Pr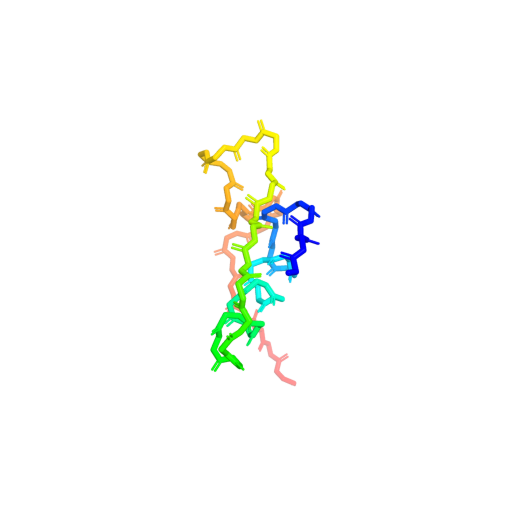otein AF-A0A920BFW0-F1 (afdb_monomer_lite)

Secondary structure (DSSP, 8-state):
-EEE--SHHHHHHHHHHHHTT---EEE-S-GGGTT--SS-S------

Radius of gyration: 12.36 Å; chains: 1; bounding box: 28×22×30 Å

pLDDT: mean 94.76, std 6.78, range [64.94, 98.5]

Structure (mmCIF, N/CA/C/O backbone):
data_AF-A0A920BFW0-F1
#
_entry.id   AF-A0A920BFW0-F1
#
loop_
_atom_site.group_PDB
_atom_site.id
_atom_site.type_symbol
_atom_site.label_atom_id
_atom_site.label_alt_id
_atom_site.label_comp_id
_atom_site.label_asym_id
_atom_site.label_entity_id
_atom_site.label_seq_id
_atom_site.pdbx_PDB_ins_code
_atom_site.Cartn_x
_atom_site.Cartn_y
_atom_site.Cartn_z
_atom_site.occupancy
_atom_site.B_iso_or_equiv
_atom_site.auth_seq_id
_atom_site.auth_comp_id
_atom_site.auth_asym_id
_atom_site.auth_atom_id
_atom_site.pdbx_PDB_model_num
ATOM 1 N N . MET A 1 1 ? -0.146 4.724 12.523 1.00 92.94 1 MET A N 1
ATOM 2 C CA . MET A 1 1 ? 1.006 5.056 11.659 1.00 92.94 1 MET A CA 1
ATOM 3 C C . MET A 1 1 ? 0.490 5.678 10.375 1.00 92.94 1 MET A C 1
ATOM 5 O O . MET A 1 1 ? -0.380 5.088 9.747 1.00 92.94 1 MET A O 1
ATOM 9 N N . ILE A 1 2 ? 0.986 6.853 9.996 1.00 98.12 2 ILE A N 1
ATOM 10 C CA . ILE A 1 2 ? 0.640 7.482 8.715 1.00 98.12 2 ILE A CA 1
ATOM 11 C C . ILE A 1 2 ? 1.880 7.412 7.831 1.00 98.12 2 ILE A C 1
ATOM 13 O O . ILE A 1 2 ? 2.929 7.926 8.206 1.00 98.12 2 ILE A O 1
ATOM 17 N N . ILE A 1 3 ? 1.753 6.761 6.678 1.00 98.31 3 ILE A N 1
ATOM 18 C CA . ILE A 1 3 ? 2.797 6.686 5.656 1.00 98.31 3 ILE A CA 1
ATOM 19 C C . ILE A 1 3 ? 2.354 7.562 4.487 1.00 98.31 3 ILE A C 1
ATOM 21 O O . ILE A 1 3 ? 1.240 7.408 3.982 1.00 98.31 3 ILE A O 1
ATOM 25 N N . VAL A 1 4 ? 3.219 8.478 4.055 1.00 98.12 4 VAL A N 1
ATOM 26 C CA . VAL A 1 4 ? 2.951 9.375 2.926 1.00 98.12 4 VAL A CA 1
ATOM 27 C C . VAL A 1 4 ? 3.800 8.940 1.736 1.00 98.12 4 VAL A C 1
ATOM 29 O O . VAL A 1 4 ? 5.024 8.928 1.813 1.00 98.12 4 VAL A O 1
ATOM 32 N N . GLY A 1 5 ? 3.136 8.597 0.633 1.00 97.44 5 GLY A N 1
ATOM 33 C CA . GLY A 1 5 ? 3.747 8.105 -0.601 1.00 97.44 5 GLY A CA 1
ATOM 34 C C . GLY A 1 5 ? 3.523 6.607 -0.810 1.00 97.44 5 GLY A C 1
ATOM 35 O O . GLY A 1 5 ? 3.940 5.785 -0.003 1.00 97.44 5 GLY A O 1
ATOM 36 N N . GLY A 1 6 ? 2.887 6.247 -1.929 1.00 97.38 6 GLY A N 1
ATOM 37 C CA . GLY A 1 6 ? 2.603 4.860 -2.320 1.00 97.38 6 GLY A CA 1
ATOM 38 C C . GLY A 1 6 ? 3.676 4.203 -3.194 1.00 97.38 6 GLY A C 1
ATOM 39 O O . GLY A 1 6 ? 3.346 3.304 -3.955 1.00 97.38 6 GLY A O 1
ATOM 40 N N . GLY A 1 7 ? 4.929 4.667 -3.153 1.00 97.12 7 GLY A N 1
ATOM 41 C CA . GLY A 1 7 ? 6.038 4.018 -3.871 1.00 97.12 7 GLY A CA 1
ATOM 42 C C . GLY A 1 7 ? 6.493 2.721 -3.190 1.00 97.12 7 GL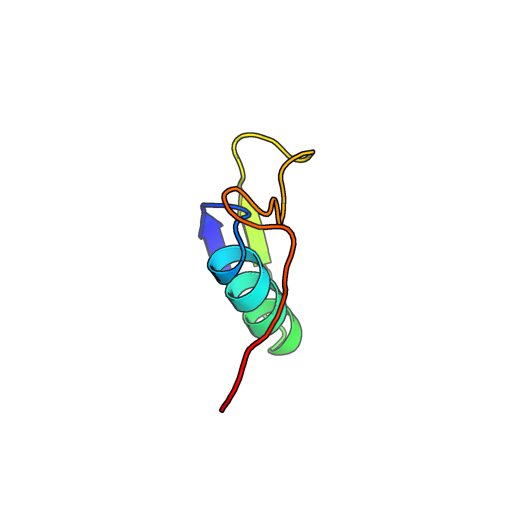Y A C 1
ATOM 43 O O . GLY A 1 7 ? 5.961 2.358 -2.142 1.00 97.12 7 GLY A O 1
ATOM 44 N N . HIS A 1 8 ? 7.507 2.049 -3.744 1.00 96.88 8 HIS A N 1
ATO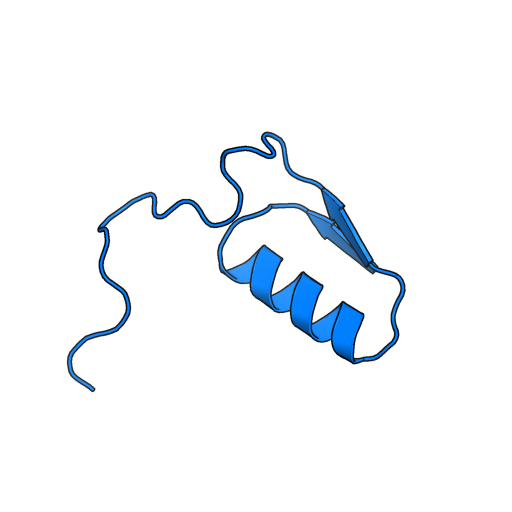M 45 C CA . HIS A 1 8 ? 8.040 0.778 -3.221 1.00 96.88 8 HIS A CA 1
ATOM 46 C C . HIS A 1 8 ? 8.322 0.823 -1.708 1.00 96.88 8 HIS A C 1
ATOM 48 O O . HIS A 1 8 ? 7.748 0.048 -0.948 1.00 96.88 8 HIS A O 1
ATOM 54 N N . ALA A 1 9 ? 9.099 1.813 -1.256 1.00 97.69 9 ALA A N 1
ATOM 55 C CA . ALA A 1 9 ? 9.428 1.984 0.161 1.00 97.69 9 ALA A CA 1
ATOM 56 C C . ALA A 1 9 ? 8.192 2.241 1.043 1.00 97.69 9 ALA A C 1
ATOM 58 O O . ALA A 1 9 ? 8.076 1.696 2.137 1.00 97.69 9 ALA A O 1
ATOM 59 N N . GLY A 1 10 ? 7.246 3.056 0.566 1.00 97.88 10 GLY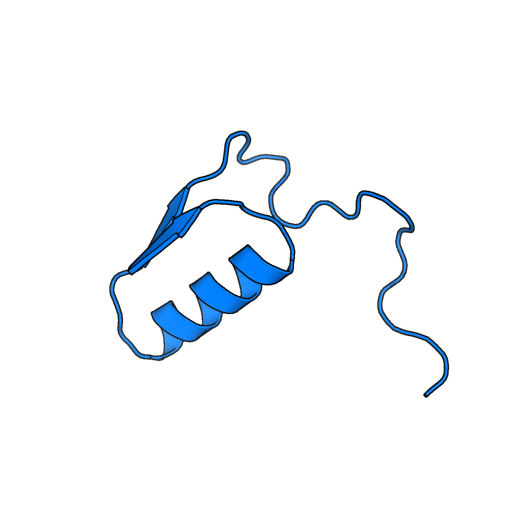 A N 1
ATOM 60 C CA . GLY A 1 10 ? 6.019 3.354 1.307 1.00 97.88 10 GLY A CA 1
ATOM 61 C C . GLY A 1 10 ? 5.100 2.138 1.433 1.00 97.88 10 GLY A C 1
ATOM 62 O O . GLY A 1 10 ? 4.515 1.918 2.492 1.00 97.88 10 GLY A O 1
ATOM 63 N N . CYS A 1 11 ? 5.021 1.312 0.385 1.00 97.69 11 CYS A N 1
ATOM 64 C CA . CYS A 1 11 ? 4.275 0.056 0.409 1.00 97.69 11 CYS A CA 1
ATOM 65 C C . CYS A 1 11 ? 4.881 -0.939 1.403 1.00 97.69 11 CYS A C 1
ATOM 67 O O . CYS A 1 11 ? 4.144 -1.511 2.205 1.00 97.69 11 CYS A O 1
ATOM 69 N N . GLU A 1 12 ? 6.206 -1.112 1.402 1.00 98.25 12 GLU A N 1
ATOM 70 C CA . GLU A 1 12 ? 6.879 -1.988 2.366 1.00 98.25 12 GLU A CA 1
ATOM 71 C C . GLU A 1 12 ? 6.718 -1.490 3.804 1.00 98.25 12 GLU A C 1
ATOM 73 O O . GLU A 1 12 ? 6.344 -2.267 4.682 1.00 98.25 12 GLU A O 1
ATOM 78 N N . ALA A 1 13 ? 6.908 -0.190 4.045 1.00 98.25 13 ALA A N 1
ATOM 79 C CA . ALA A 1 13 ? 6.733 0.401 5.368 1.00 98.25 13 ALA A CA 1
ATOM 80 C C . ALA A 1 13 ? 5.293 0.239 5.886 1.00 98.25 13 ALA A C 1
ATOM 82 O O . ALA A 1 13 ? 5.084 -0.135 7.043 1.00 98.25 13 ALA A O 1
ATOM 83 N N . ALA A 1 14 ? 4.291 0.475 5.031 1.00 98.31 14 ALA A N 1
ATOM 84 C CA . ALA A 1 14 ? 2.887 0.293 5.383 1.00 98.31 14 ALA A CA 1
ATOM 85 C C . ALA A 1 14 ? 2.555 -1.178 5.672 1.00 98.31 14 ALA A C 1
ATOM 87 O O . ALA A 1 14 ? 1.898 -1.472 6.672 1.00 98.31 14 ALA A O 1
ATOM 88 N N . ALA A 1 15 ? 3.037 -2.103 4.837 1.00 98.19 15 ALA A N 1
ATOM 89 C CA . ALA A 1 15 ? 2.812 -3.534 5.012 1.00 98.19 15 ALA A CA 1
ATOM 90 C C . ALA A 1 15 ? 3.486 -4.069 6.284 1.00 98.19 15 ALA A C 1
ATOM 92 O O . ALA A 1 15 ? 2.870 -4.831 7.030 1.00 98.19 15 ALA A O 1
ATOM 93 N N . ALA A 1 16 ? 4.722 -3.649 6.563 1.00 98.50 16 ALA A N 1
ATOM 94 C CA . ALA A 1 16 ? 5.447 -4.026 7.770 1.00 98.50 16 ALA A CA 1
ATOM 95 C C . ALA A 1 16 ? 4.734 -3.519 9.032 1.00 98.50 16 ALA A C 1
ATOM 97 O O . ALA A 1 16 ? 4.456 -4.307 9.933 1.00 98.50 16 ALA A O 1
ATOM 98 N N . ALA A 1 17 ? 4.357 -2.236 9.072 1.00 98.25 17 ALA A N 1
ATOM 99 C CA . ALA A 1 17 ? 3.652 -1.657 10.215 1.00 98.25 17 ALA A CA 1
ATOM 100 C C . ALA A 1 17 ? 2.283 -2.323 10.455 1.00 98.25 17 ALA A C 1
ATOM 102 O O . ALA A 1 17 ? 1.935 -2.619 11.598 1.00 98.25 17 ALA A O 1
ATOM 103 N N . ALA A 1 18 ? 1.532 -2.623 9.391 1.00 98.38 18 ALA A N 1
ATOM 104 C CA . ALA A 1 18 ? 0.252 -3.321 9.502 1.00 98.38 18 ALA A CA 1
ATOM 105 C C . ALA A 1 18 ? 0.422 -4.748 10.053 1.00 98.38 18 ALA A C 1
ATOM 107 O O . ALA A 1 18 ? -0.338 -5.169 10.923 1.00 98.38 18 ALA A O 1
ATOM 108 N N . ARG A 1 19 ? 1.458 -5.480 9.613 1.00 98.50 19 ARG A N 1
ATOM 109 C CA . ARG A 1 19 ? 1.785 -6.828 10.123 1.00 98.50 19 ARG A CA 1
ATOM 110 C C . ARG A 1 19 ? 2.208 -6.833 11.592 1.00 98.50 19 ARG A C 1
ATOM 112 O O . ARG A 1 19 ? 2.032 -7.843 12.261 1.00 98.50 19 ARG A O 1
ATOM 119 N N . MET A 1 20 ? 2.716 -5.713 12.102 1.00 98.38 20 MET A N 1
ATOM 120 C CA . MET A 1 20 ? 3.015 -5.524 13.526 1.00 9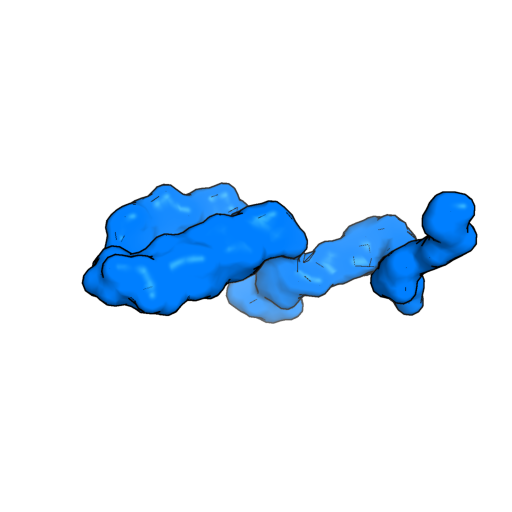8.38 20 MET A CA 1
ATOM 121 C C . MET A 1 20 ? 1.767 -5.189 14.368 1.00 98.38 20 MET A C 1
ATOM 123 O O . MET A 1 20 ? 1.894 -4.915 15.557 1.00 98.38 20 MET A O 1
ATOM 127 N N . GLY A 1 21 ? 0.564 -5.184 13.779 1.00 98.12 21 GLY A N 1
ATOM 128 C CA . GLY A 1 21 ? -0.690 -4.882 14.480 1.00 98.12 21 GLY A CA 1
ATOM 129 C C . GLY A 1 21 ? -0.974 -3.386 14.646 1.00 98.12 21 GLY A C 1
ATOM 130 O O . GLY A 1 21 ? -1.886 -3.005 15.378 1.00 98.12 21 GLY A O 1
ATOM 131 N N . VAL A 1 22 ? -0.214 -2.518 13.975 1.00 98.38 22 VAL A N 1
ATOM 132 C CA . VAL A 1 22 ? -0.431 -1.070 14.031 1.00 98.38 22 VAL A CA 1
ATOM 133 C C . VAL A 1 22 ? -1.549 -0.685 13.064 1.00 98.38 22 VAL A C 1
ATOM 135 O O . VAL A 1 22 ? -1.582 -1.143 11.925 1.00 98.38 22 VAL A O 1
ATOM 138 N N . SER A 1 23 ? -2.443 0.217 13.474 1.00 98.44 23 SER A N 1
ATOM 139 C CA . SER A 1 23 ? -3.373 0.853 12.533 1.00 98.44 23 SER A CA 1
ATOM 140 C C . SER A 1 23 ? -2.599 1.763 11.571 1.00 98.44 23 SER A C 1
ATOM 142 O O . SER A 1 23 ? -1.928 2.709 12.005 1.00 98.44 23 SER A O 1
ATOM 144 N N . VAL A 1 24 ? -2.649 1.464 10.270 1.00 98.44 24 VAL A N 1
ATOM 145 C CA . VAL A 1 24 ? -1.886 2.160 9.222 1.00 98.44 24 VAL A CA 1
ATOM 146 C C . VAL A 1 24 ? -2.819 2.892 8.263 1.00 98.44 24 VAL A C 1
ATOM 148 O O . VAL A 1 24 ? -3.777 2.314 7.758 1.00 98.44 24 VAL A O 1
ATOM 151 N N . ALA A 1 25 ? -2.486 4.142 7.948 1.00 98.25 25 ALA A N 1
ATOM 152 C CA . ALA A 1 25 ? -3.053 4.875 6.823 1.00 98.25 25 ALA A CA 1
ATOM 153 C C . ALA A 1 25 ? -1.955 5.158 5.787 1.00 98.25 25 ALA A C 1
ATOM 155 O O . ALA A 1 25 ? -0.973 5.835 6.095 1.00 98.25 25 ALA A O 1
ATOM 156 N N . LEU A 1 26 ? -2.127 4.644 4.564 1.00 98.19 26 LEU A N 1
ATOM 157 C CA . LEU A 1 26 ? -1.273 4.960 3.417 1.00 98.19 26 LEU A CA 1
ATOM 158 C C . LEU A 1 26 ? -1.917 6.091 2.610 1.00 98.19 26 LEU A C 1
ATOM 160 O O . LEU A 1 26 ? -2.974 5.911 2.004 1.00 98.19 26 LEU A O 1
ATOM 164 N N . VAL A 1 27 ? -1.275 7.255 2.597 1.00 98.19 27 VAL A N 1
ATOM 165 C CA . VAL A 1 27 ? -1.736 8.435 1.861 1.00 98.19 27 VAL A CA 1
ATOM 166 C C . VAL A 1 27 ? -0.892 8.588 0.602 1.00 98.19 27 VAL A C 1
ATOM 168 O O . VAL A 1 27 ? 0.327 8.707 0.667 1.00 98.19 27 VAL A O 1
ATOM 171 N N . THR A 1 28 ? -1.535 8.599 -0.563 1.00 97.56 28 THR A N 1
ATOM 172 C CA . THR A 1 28 ? -0.881 8.795 -1.863 1.00 97.56 28 THR A CA 1
ATOM 173 C C . THR A 1 28 ? -1.666 9.804 -2.692 1.00 97.56 28 THR A C 1
ATOM 175 O O . THR A 1 28 ? -2.890 9.875 -2.586 1.00 97.56 28 THR A O 1
ATOM 178 N N . MET A 1 29 ? -0.972 10.563 -3.542 1.00 97.12 29 MET A N 1
ATOM 179 C CA . MET A 1 29 ? -1.600 11.527 -4.455 1.00 97.12 29 MET A CA 1
ATOM 180 C C . MET A 1 29 ? -2.474 10.841 -5.510 1.00 97.12 29 MET A C 1
ATOM 182 O O . MET A 1 29 ? -3.451 11.416 -5.978 1.00 97.12 29 MET A O 1
ATOM 186 N N . ARG A 1 30 ? -2.119 9.609 -5.896 1.00 96.31 30 ARG A N 1
ATOM 187 C CA . ARG A 1 30 ? -2.849 8.806 -6.880 1.00 96.31 30 ARG A CA 1
ATOM 188 C C . ARG A 1 30 ? -2.856 7.346 -6.470 1.00 96.31 30 ARG A C 1
ATOM 190 O O . ARG A 1 30 ? -1.800 6.745 -6.282 1.00 96.31 30 ARG A O 1
ATOM 197 N N . ARG A 1 31 ? -4.057 6.789 -6.320 1.00 95.81 31 ARG A N 1
ATOM 198 C CA . ARG A 1 31 ? -4.253 5.394 -5.900 1.00 95.81 31 ARG A CA 1
ATOM 199 C C . ARG A 1 31 ? -3.900 4.402 -7.007 1.00 95.81 31 ARG A C 1
ATOM 201 O O . ARG A 1 31 ? -3.417 3.323 -6.708 1.00 95.81 31 ARG A O 1
ATOM 208 N N . ASP A 1 32 ? -4.084 4.792 -8.264 1.00 97.00 32 ASP A N 1
ATOM 209 C CA . ASP A 1 32 ? -3.766 3.982 -9.444 1.00 97.00 32 ASP A CA 1
ATOM 210 C C . ASP A 1 32 ? -2.257 3.829 -9.702 1.00 97.00 32 ASP A C 1
ATOM 212 O O . ASP A 1 32 ? -1.858 2.972 -10.479 1.00 97.00 32 ASP A O 1
ATOM 216 N N . ARG A 1 33 ? -1.419 4.631 -9.029 1.00 95.81 33 ARG A N 1
ATOM 217 C CA . ARG A 1 33 ? 0.050 4.611 -9.154 1.00 95.81 33 ARG A CA 1
ATOM 218 C C . ARG A 1 33 ? 0.770 4.042 -7.932 1.00 95.81 33 ARG A C 1
ATOM 220 O O . ARG A 1 33 ? 1.962 4.272 -7.742 1.00 95.81 33 ARG A O 1
ATOM 227 N N . ILE A 1 34 ? 0.052 3.341 -7.058 1.00 97.31 34 ILE A N 1
ATOM 228 C CA . ILE A 1 34 ? 0.682 2.648 -5.932 1.00 97.31 34 ILE A CA 1
ATOM 229 C C . ILE A 1 34 ? 1.576 1.533 -6.489 1.00 97.31 34 ILE A C 1
ATOM 231 O O . ILE A 1 34 ? 1.118 0.717 -7.281 1.00 97.31 34 ILE A O 1
ATOM 235 N N . GLY A 1 35 ? 2.844 1.507 -6.077 1.00 94.31 35 GLY A N 1
ATOM 236 C CA . GLY A 1 35 ? 3.829 0.529 -6.544 1.00 94.31 35 GLY A CA 1
ATOM 237 C C . GLY A 1 35 ? 4.274 0.716 -7.998 1.00 94.31 35 GLY A C 1
ATOM 238 O O . GLY A 1 35 ? 4.796 -0.223 -8.589 1.00 94.31 35 GLY A O 1
ATOM 239 N N . GLU A 1 36 ? 4.063 1.896 -8.591 1.00 96.25 36 GLU A N 1
ATOM 240 C CA . GLU A 1 36 ? 4.488 2.170 -9.966 1.00 96.25 36 GLU A CA 1
ATOM 241 C C . GLU A 1 36 ? 6.011 2.018 -10.131 1.00 96.25 36 GLU A C 1
ATOM 243 O O . GLU A 1 36 ? 6.809 2.582 -9.374 1.00 96.25 36 GLU A O 1
ATOM 248 N N . MET A 1 37 ? 6.417 1.284 -11.168 1.00 93.44 37 MET A N 1
ATOM 249 C CA . MET A 1 37 ? 7.812 1.148 -11.579 1.00 93.44 37 MET A CA 1
ATOM 250 C C . MET A 1 37 ? 8.164 2.280 -12.549 1.00 93.44 37 MET A C 1
ATOM 252 O O . MET A 1 37 ? 7.993 2.153 -13.757 1.00 93.44 37 MET A O 1
ATOM 256 N N . SER A 1 38 ? 8.655 3.401 -12.018 1.00 90.25 38 SER A N 1
ATOM 257 C CA . SER A 1 38 ? 8.905 4.624 -12.798 1.00 90.25 38 SER A CA 1
ATOM 258 C C . SER A 1 38 ? 10.101 4.554 -13.754 1.00 90.25 38 SER A C 1
ATOM 260 O O . SER A 1 38 ? 10.268 5.450 -14.577 1.00 90.25 38 SER A O 1
ATOM 262 N N . CYS A 1 39 ? 10.961 3.542 -13.615 1.00 89.81 39 CYS A N 1
ATOM 263 C CA . CYS A 1 39 ? 12.194 3.415 -14.392 1.00 89.81 39 CYS A CA 1
ATOM 264 C C . CYS A 1 39 ? 12.125 2.215 -15.346 1.00 89.81 39 CYS A C 1
ATOM 266 O O . CYS A 1 39 ? 11.763 2.365 -16.506 1.00 89.81 39 CYS A O 1
ATOM 268 N N . ASN A 1 40 ? 12.466 1.020 -14.864 1.00 90.31 40 ASN A N 1
ATOM 269 C CA . ASN A 1 40 ? 12.547 -0.198 -15.668 1.00 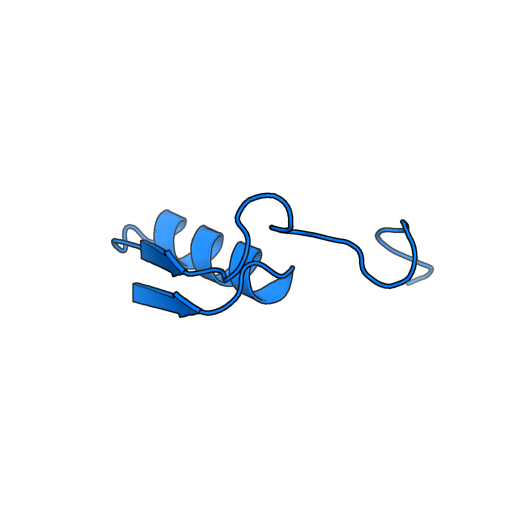90.31 40 ASN A CA 1
ATOM 270 C C . ASN A 1 40 ? 11.600 -1.255 -15.083 1.00 90.31 40 ASN A C 1
ATOM 272 O O . ASN A 1 40 ? 11.636 -1.434 -13.865 1.00 90.31 40 ASN A O 1
ATOM 276 N N . PRO A 1 41 ? 10.800 -1.980 -15.889 1.00 87.12 41 PRO A N 1
ATOM 277 C CA . PRO A 1 41 ? 9.929 -3.059 -15.415 1.00 87.12 41 PRO A CA 1
ATOM 278 C C . PRO A 1 41 ? 10.712 -4.346 -15.087 1.00 87.12 41 PRO A C 1
ATOM 280 O O . PRO A 1 41 ? 10.389 -5.429 -15.568 1.00 87.12 41 PRO A O 1
ATOM 283 N N . ALA A 1 42 ? 11.762 -4.236 -14.272 1.00 92.00 42 ALA A N 1
ATOM 284 C CA . ALA A 1 42 ? 12.541 -5.364 -13.775 1.00 92.00 42 ALA A CA 1
ATOM 285 C C . ALA A 1 42 ? 12.643 -5.319 -12.248 1.00 92.00 42 ALA A C 1
ATOM 287 O O . ALA A 1 42 ? 12.836 -4.256 -11.657 1.00 92.00 42 ALA A O 1
ATOM 288 N N . ILE A 1 43 ? 12.532 -6.487 -11.618 1.00 91.00 43 ILE A N 1
ATOM 289 C CA . ILE A 1 43 ? 12.722 -6.679 -10.179 1.00 91.00 43 ILE A CA 1
ATOM 290 C C . ILE A 1 43 ? 13.898 -7.646 -10.012 1.00 91.00 43 ILE A C 1
ATOM 292 O O . ILE A 1 43 ? 13.866 -8.746 -10.561 1.00 91.00 43 ILE A O 1
ATOM 296 N N . GLY A 1 44 ? 14.927 -7.242 -9.266 1.00 88.81 44 GLY A N 1
ATOM 297 C CA . GLY A 1 44 ? 16.157 -8.022 -9.084 1.00 88.81 44 GLY A CA 1
ATOM 298 C C . GLY A 1 44 ? 17.268 -7.695 -10.092 1.00 88.81 44 GLY A C 1
ATOM 299 O O . GLY A 1 44 ? 17.184 -6.732 -10.852 1.00 88.81 44 GLY A O 1
ATOM 300 N N . GLY A 1 45 ? 18.341 -8.483 -10.050 1.00 87.69 45 GLY A N 1
ATOM 301 C CA . GLY A 1 45 ? 19.576 -8.298 -10.815 1.00 87.69 45 GLY A CA 1
ATOM 302 C C . GLY A 1 45 ? 20.663 -9.250 -10.311 1.00 87.69 45 GLY A C 1
ATOM 303 O O . GLY A 1 45 ? 20.415 -10.019 -9.382 1.00 87.69 45 GLY A O 1
ATOM 304 N N . PHE A 1 46 ? 21.846 -9.234 -10.928 1.00 68.06 46 PHE A N 1
ATOM 305 C CA . PHE A 1 46 ? 22.964 -10.057 -10.456 1.00 68.06 46 PHE A CA 1
ATOM 306 C C . PHE A 1 46 ? 23.385 -9.621 -9.044 1.00 68.06 46 PHE A C 1
ATOM 308 O O . PHE A 1 46 ? 23.463 -8.421 -8.776 1.00 68.06 46 PHE A O 1
ATOM 315 N N . GLY A 1 47 ? 23.569 -10.609 -8.163 1.00 64.94 47 GLY A N 1
ATOM 316 C CA . GLY A 1 47 ? 23.976 -10.430 -6.766 1.00 64.94 47 GLY A CA 1
ATOM 317 C C . GLY A 1 47 ? 25.443 -10.072 -6.610 1.00 64.94 47 GLY A C 1
ATOM 318 O O . GLY A 1 47 ? 26.249 -10.532 -7.451 1.00 64.94 47 GLY A O 1
#

Foldseek 3Di:
DEQEALEPVSVVVQVVCVVVVHDYDYHYPDPVCRHPPPDDPDDDDDD

Sequence (47 aa):
MIIVGGGHAGCEAAAAAARMGVSVALVTMRRDRIGEMSCNPAIGGFG